Protein AF-A0A166RP66-F1 (afdb_monomer_lite)

Sequence (145 aa):
MTSKGEAYAQKRARLKKLAEQTLQALEDGSYTLPTSAVPRNLAVKIQLTEAGTRHYAPDDAALSAWSTSTSALSPPSTPDVVTELSFLEISTIDGVRLLASTLPPPPPPPPPSASSPNPAAEKIGVLNFASATKPGGGFGSQARK

Structure (mmCIF, N/CA/C/O backbone):
data_AF-A0A166RP66-F1
#
_entry.id   AF-A0A166RP66-F1
#
loop_
_atom_site.group_PDB
_atom_site.id
_atom_site.type_symbol
_atom_site.label_atom_id
_atom_site.label_alt_id
_atom_site.label_comp_id
_atom_site.label_asym_id
_atom_site.label_entity_id
_atom_site.label_seq_id
_atom_site.pdbx_PDB_ins_code
_atom_site.Cartn_x
_atom_site.Cartn_y
_atom_site.Cartn_z
_atom_site.occupancy
_atom_site.B_iso_or_equiv
_atom_site.auth_seq_id
_atom_site.auth_comp_id
_atom_site.auth_asym_id
_atom_site.auth_atom_id
_atom_site.pdbx_PDB_model_num
ATOM 1 N N . MET A 1 1 ? -19.753 14.967 27.771 1.00 53.91 1 MET A N 1
ATOM 2 C CA . MET A 1 1 ? -18.339 15.171 27.393 1.00 53.91 1 MET A CA 1
ATOM 3 C C . MET A 1 1 ? -17.641 13.821 27.477 1.00 53.91 1 MET A C 1
ATOM 5 O O . MET A 1 1 ? -17.359 13.382 28.580 1.00 53.91 1 MET A O 1
ATOM 9 N N . THR A 1 2 ? -17.448 13.113 26.362 1.00 59.00 2 THR A N 1
ATOM 10 C CA . THR A 1 2 ? -16.641 11.876 26.355 1.00 59.00 2 THR A CA 1
ATOM 11 C C . THR A 1 2 ? -15.192 12.220 26.660 1.00 59.00 2 THR A C 1
ATOM 13 O O . THR A 1 2 ? -14.648 13.166 26.079 1.00 59.00 2 THR A O 1
ATOM 16 N N . SER A 1 3 ? -14.562 11.480 27.568 1.00 79.81 3 SER A N 1
ATOM 17 C CA . SER A 1 3 ? -13.167 11.738 27.920 1.00 79.81 3 SER A CA 1
ATOM 18 C C . SER A 1 3 ? -12.249 11.448 26.723 1.00 79.81 3 SER A C 1
ATOM 20 O O . SER A 1 3 ? -12.541 10.604 25.869 1.00 79.81 3 SER A O 1
ATOM 22 N N . LYS A 1 4 ? -11.094 12.121 26.650 1.00 78.88 4 LYS A N 1
ATOM 23 C CA . LYS A 1 4 ? -10.084 11.887 25.598 1.00 78.88 4 LYS A CA 1
ATOM 24 C C . LYS A 1 4 ? -9.667 10.405 25.514 1.00 78.88 4 LYS A C 1
ATOM 26 O O . LYS A 1 4 ? -9.372 9.910 24.427 1.00 78.88 4 LYS A O 1
ATOM 31 N N . GLY A 1 5 ? -9.683 9.696 26.648 1.00 80.94 5 GLY A N 1
ATOM 32 C CA . GLY A 1 5 ? -9.393 8.262 26.732 1.00 80.94 5 GLY A CA 1
ATOM 33 C C . GLY A 1 5 ? -10.459 7.384 26.072 1.00 80.94 5 GLY A C 1
ATOM 34 O O . GLY A 1 5 ? -10.118 6.462 25.328 1.00 80.94 5 GLY A O 1
ATOM 35 N N . GLU A 1 6 ? -11.739 7.703 26.264 1.00 84.50 6 GLU A N 1
ATOM 36 C CA . GLU A 1 6 ? -12.859 6.980 25.644 1.00 84.50 6 GLU A CA 1
ATOM 37 C C . GLU A 1 6 ? -12.887 7.175 24.128 1.00 84.50 6 GLU A 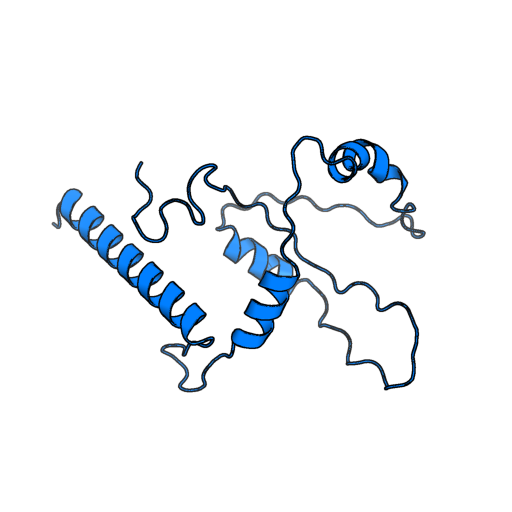C 1
ATOM 39 O O . GLU A 1 6 ? -12.991 6.200 23.384 1.00 84.50 6 GLU A O 1
ATOM 44 N N . ALA A 1 7 ? -12.704 8.412 23.655 1.00 84.31 7 ALA A N 1
ATOM 45 C CA . ALA A 1 7 ? -12.644 8.706 22.223 1.00 84.31 7 ALA A CA 1
ATOM 46 C C . ALA A 1 7 ? -11.497 7.941 21.534 1.00 84.31 7 ALA A C 1
ATOM 48 O O . ALA A 1 7 ? -11.655 7.398 20.436 1.00 84.31 7 ALA A O 1
ATOM 49 N N . TYR A 1 8 ? -10.344 7.834 22.202 1.00 85.31 8 TYR A N 1
ATOM 50 C CA . TYR A 1 8 ? -9.217 7.048 21.706 1.00 85.31 8 TYR A CA 1
ATOM 51 C C . TYR A 1 8 ? -9.514 5.541 21.699 1.00 85.31 8 TYR A C 1
ATOM 53 O O . TYR A 1 8 ? -9.190 4.850 20.731 1.00 85.31 8 TYR A O 1
ATOM 61 N N . ALA A 1 9 ? -10.158 5.012 22.742 1.00 86.06 9 ALA A N 1
ATOM 62 C CA . ALA A 1 9 ? -10.577 3.612 22.796 1.00 86.06 9 ALA A CA 1
ATOM 63 C C . ALA A 1 9 ? -11.584 3.263 21.686 1.00 86.06 9 ALA A C 1
ATOM 65 O O . ALA A 1 9 ? -11.399 2.262 20.992 1.00 86.06 9 ALA A O 1
ATOM 66 N N . GLN A 1 10 ? -12.577 4.119 21.447 1.00 87.94 10 GLN A N 1
ATOM 67 C CA . GLN A 1 10 ? -13.564 3.942 20.378 1.00 87.94 10 GLN A CA 1
ATOM 68 C C . GLN A 1 10 ? -12.918 3.985 18.990 1.00 87.94 10 GLN A C 1
ATOM 70 O O . GLN A 1 10 ? -13.169 3.108 18.160 1.00 87.94 10 GLN A O 1
ATOM 75 N N . LYS A 1 11 ? -12.026 4.956 18.742 1.00 88.94 11 LYS A N 1
ATOM 76 C CA . LYS A 1 11 ? -11.263 5.028 17.486 1.00 88.94 11 LYS A CA 1
ATOM 77 C C . LYS A 1 11 ? -10.453 3.750 17.260 1.00 88.94 11 LYS A C 1
ATOM 79 O O . LYS A 1 11 ? -10.480 3.195 16.164 1.00 88.94 11 LYS A O 1
ATOM 84 N N . ARG A 1 12 ? -9.770 3.259 18.295 1.00 86.00 12 ARG A N 1
ATOM 85 C CA . ARG A 1 12 ? -8.993 2.012 18.242 1.00 86.00 12 ARG A CA 1
ATOM 86 C C . ARG A 1 12 ? -9.857 0.790 17.939 1.00 86.00 12 ARG A C 1
ATOM 88 O O . ARG A 1 12 ? -9.481 -0.008 17.084 1.00 86.00 12 ARG A O 1
ATOM 95 N N . ALA A 1 13 ? -11.010 0.659 18.593 1.00 89.50 13 ALA A N 1
ATOM 96 C CA . ALA A 1 13 ? -11.947 -0.433 18.341 1.00 89.50 13 ALA A CA 1
ATOM 97 C C . ALA A 1 13 ? -12.471 -0.404 16.896 1.00 89.50 13 ALA A C 1
ATOM 99 O O . ALA A 1 13 ? -12.486 -1.432 16.221 1.00 89.50 13 ALA A O 1
ATOM 100 N N . ARG A 1 14 ? -12.811 0.787 16.385 1.00 91.75 14 ARG A N 1
ATOM 101 C CA . ARG A 1 14 ? -13.243 0.973 14.994 1.00 91.75 14 ARG A CA 1
ATOM 102 C C . ARG A 1 14 ? -12.161 0.566 13.991 1.00 91.75 14 ARG A C 1
ATOM 104 O O . ARG A 1 14 ? -12.473 -0.123 13.026 1.00 91.75 14 ARG A O 1
ATOM 111 N N . LEU A 1 15 ? -10.913 0.990 14.200 1.00 90.94 15 LEU A N 1
ATOM 112 C CA . LEU A 1 15 ? -9.805 0.652 13.297 1.00 90.94 15 LEU A CA 1
ATOM 113 C C . LEU A 1 15 ? -9.486 -0.845 13.316 1.00 90.94 15 LEU A C 1
ATOM 115 O O . LEU A 1 15 ? -9.250 -1.418 12.260 1.00 90.94 15 LEU A O 1
ATOM 119 N N . LYS A 1 16 ? -9.543 -1.481 14.492 1.00 90.56 16 LYS A N 1
ATOM 120 C CA . LYS A 1 16 ? -9.375 -2.933 14.619 1.00 90.56 16 LYS A CA 1
ATOM 121 C C . LYS A 1 16 ? -10.442 -3.686 13.820 1.00 90.56 16 LYS A C 1
ATOM 123 O O . LYS A 1 16 ? -10.097 -4.521 12.995 1.00 90.56 1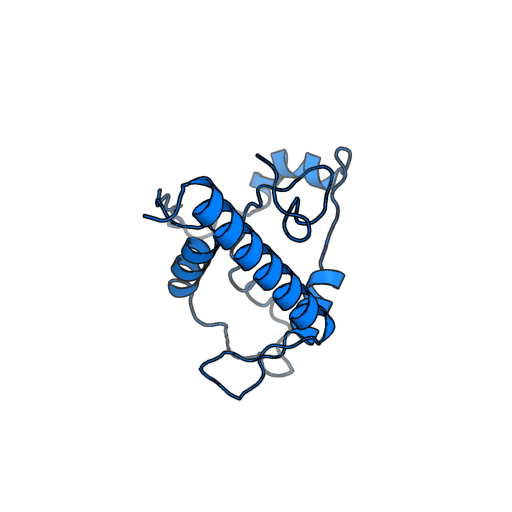6 LYS A O 1
ATOM 128 N N . LYS A 1 17 ? -11.715 -3.312 13.990 1.00 92.50 17 LYS A N 1
ATOM 129 C CA . LYS A 1 17 ? -12.823 -3.897 13.223 1.00 92.50 17 LYS A CA 1
ATOM 130 C C . LYS A 1 17 ? -12.627 -3.726 11.715 1.00 92.50 17 LYS A C 1
ATOM 132 O O . LYS A 1 17 ? -12.874 -4.654 10.957 1.00 92.50 17 LYS A O 1
ATOM 137 N N . LEU A 1 18 ? -12.172 -2.551 11.275 1.00 92.12 18 LEU A N 1
ATOM 138 C CA . LEU A 1 18 ? -11.904 -2.303 9.858 1.00 92.12 18 LEU A CA 1
ATOM 139 C C . LEU A 1 18 ? -10.782 -3.206 9.325 1.00 92.12 18 LEU A C 1
ATOM 141 O O . LEU A 1 18 ? -10.895 -3.722 8.215 1.00 92.12 18 LEU A O 1
ATOM 145 N N . ALA A 1 19 ? -9.719 -3.411 10.106 1.00 92.19 19 ALA A N 1
ATOM 146 C CA . ALA A 1 19 ? -8.629 -4.302 9.728 1.00 92.19 19 ALA A CA 1
ATOM 147 C C . ALA A 1 19 ? -9.092 -5.760 9.612 1.00 92.19 19 ALA A C 1
ATOM 149 O O . ALA A 1 19 ? -8.813 -6.400 8.603 1.00 92.19 19 ALA A O 1
ATOM 150 N N . GLU A 1 20 ? -9.868 -6.247 10.581 1.00 93.50 20 GLU A N 1
ATOM 151 C CA . GLU A 1 20 ? -10.465 -7.590 10.554 1.00 93.50 20 GLU A CA 1
ATOM 152 C C . GLU A 1 20 ? -11.358 -7.784 9.321 1.00 93.50 20 GLU A C 1
ATOM 154 O O . GLU A 1 20 ? -11.201 -8.754 8.587 1.00 93.50 20 GLU A O 1
ATOM 159 N N . GLN A 1 21 ? -12.233 -6.817 9.028 1.00 93.56 21 GLN A N 1
ATOM 160 C CA . GLN A 1 21 ? -13.089 -6.857 7.837 1.00 93.56 21 GLN A CA 1
ATOM 161 C C . GLN A 1 21 ? -12.289 -6.833 6.530 1.00 93.56 21 GLN A C 1
ATOM 163 O O . GLN A 1 21 ? -12.691 -7.455 5.551 1.00 93.56 21 GLN A O 1
ATOM 168 N N . THR A 1 22 ? -11.167 -6.111 6.504 1.00 93.69 22 THR A N 1
ATOM 169 C CA . THR A 1 22 ? -10.293 -6.057 5.326 1.00 93.69 22 THR A CA 1
ATOM 170 C C . THR A 1 22 ? -9.613 -7.402 5.092 1.00 93.69 22 THR A C 1
ATOM 172 O O . THR A 1 22 ? -9.552 -7.848 3.953 1.00 93.69 22 THR A O 1
ATOM 175 N N . LEU A 1 23 ? -9.132 -8.057 6.152 1.00 94.19 23 LEU A N 1
ATOM 176 C CA . LEU A 1 23 ? -8.527 -9.385 6.050 1.00 94.19 23 LEU A CA 1
ATOM 177 C C . LEU A 1 23 ? -9.548 -10.420 5.572 1.00 94.19 23 LEU A C 1
ATOM 179 O O . LEU A 1 23 ? -9.270 -11.125 4.609 1.00 94.19 23 LEU A O 1
ATOM 183 N N . GLN A 1 24 ? -10.756 -10.415 6.143 1.00 94.44 24 GLN A N 1
ATOM 184 C CA . GLN A 1 24 ? -11.828 -11.309 5.700 1.00 94.44 24 GLN A CA 1
ATOM 185 C C . GLN A 1 24 ? -12.158 -11.117 4.213 1.00 94.44 24 GLN A C 1
ATOM 187 O O . GLN A 1 24 ? -12.263 -12.082 3.472 1.00 94.44 24 GLN A O 1
ATOM 192 N N . ALA A 1 25 ? -12.257 -9.871 3.740 1.00 95.25 25 ALA A N 1
ATOM 193 C CA . ALA A 1 25 ? -12.519 -9.585 2.328 1.00 95.25 25 ALA A CA 1
ATOM 194 C C . ALA A 1 25 ? -11.412 -10.086 1.379 1.00 95.25 25 ALA A C 1
ATOM 196 O O . ALA A 1 25 ? -11.685 -10.414 0.221 1.00 95.25 25 ALA A O 1
ATOM 197 N N . LEU A 1 26 ? -10.158 -10.105 1.842 1.00 94.50 26 LEU A N 1
ATOM 198 C CA . LEU A 1 26 ? -9.041 -10.659 1.078 1.00 94.50 26 LEU A CA 1
ATOM 199 C C . LEU A 1 26 ? -9.108 -12.189 1.040 1.00 94.50 26 LEU A C 1
ATOM 201 O O . LEU A 1 26 ? -8.930 -12.759 -0.033 1.00 94.50 26 LEU A O 1
ATOM 205 N N . GLU A 1 27 ? -9.423 -12.830 2.169 1.00 95.06 27 GLU A N 1
ATOM 206 C CA . GLU A 1 27 ? -9.620 -14.284 2.271 1.00 95.06 27 GLU A CA 1
ATOM 207 C C . GLU A 1 27 ? -10.797 -14.765 1.411 1.00 95.06 27 GLU A C 1
ATOM 209 O O . GLU A 1 27 ? -10.663 -15.719 0.647 1.00 95.06 27 GLU A O 1
ATOM 214 N N . ASP A 1 28 ? -11.921 -14.048 1.456 1.00 95.81 28 ASP A N 1
ATOM 215 C CA . ASP A 1 28 ? -13.110 -14.324 0.642 1.00 95.81 28 ASP A CA 1
ATOM 216 C C . ASP A 1 28 ? -12.877 -14.012 -0.850 1.00 95.81 28 ASP A C 1
ATOM 218 O O . ASP A 1 28 ? -13.690 -14.358 -1.713 1.00 95.81 28 ASP A O 1
ATOM 222 N N . GLY A 1 29 ? -11.801 -13.286 -1.176 1.00 96.12 29 GLY A N 1
ATOM 223 C CA . GLY A 1 29 ? -11.492 -12.832 -2.528 1.00 96.12 29 GLY A CA 1
ATOM 224 C C . GLY A 1 29 ? -12.520 -11.852 -3.100 1.00 96.12 29 GLY A C 1
ATOM 225 O O . GLY A 1 29 ? -12.550 -11.634 -4.317 1.00 96.12 29 GLY A O 1
ATOM 226 N N . SER A 1 30 ? -13.380 -11.261 -2.267 1.00 95.94 30 SER A N 1
ATOM 227 C CA . SER A 1 30 ? -14.389 -10.285 -2.677 1.00 95.94 30 SER A CA 1
ATOM 228 C C . SER A 1 30 ? -14.918 -9.462 -1.500 1.00 95.94 30 SER A C 1
ATOM 230 O O . SER A 1 30 ? -14.752 -9.822 -0.341 1.00 95.94 30 SER A O 1
ATOM 232 N N . TYR A 1 31 ? -15.575 -8.339 -1.792 1.00 95.25 31 TYR A N 1
ATOM 233 C CA . TYR A 1 31 ? -16.283 -7.549 -0.780 1.00 95.25 31 TYR A CA 1
ATOM 234 C C . TYR A 1 31 ? -17.528 -6.873 -1.355 1.00 95.25 31 TYR A C 1
ATOM 236 O O . TYR A 1 31 ? -17.597 -6.568 -2.547 1.00 95.25 31 TYR A O 1
ATOM 244 N N . THR A 1 32 ? -18.508 -6.581 -0.503 1.00 93.88 32 THR A N 1
ATOM 245 C CA . THR A 1 32 ? -19.709 -5.810 -0.857 1.00 93.88 32 THR A CA 1
ATOM 246 C C . THR A 1 32 ? -19.648 -4.417 -0.249 1.00 93.88 32 THR A C 1
ATOM 248 O O . THR A 1 32 ? -19.250 -4.242 0.905 1.00 93.88 32 THR A O 1
ATOM 251 N N . LEU A 1 33 ? -20.070 -3.409 -1.009 1.00 89.81 33 LEU A N 1
ATOM 252 C CA . LEU A 1 33 ? -20.211 -2.059 -0.471 1.00 89.81 33 LEU A CA 1
ATOM 253 C C . LEU A 1 33 ? -21.522 -1.957 0.318 1.00 89.81 33 LEU A C 1
ATOM 255 O O . LEU A 1 33 ? -22.522 -2.523 -0.112 1.00 89.81 33 LEU A O 1
ATOM 259 N N . PRO A 1 34 ? -21.590 -1.160 1.396 1.00 87.56 34 PRO A N 1
ATOM 260 C CA . PRO A 1 34 ? -22.858 -0.913 2.090 1.00 87.56 34 PRO A CA 1
ATOM 261 C C . PRO A 1 34 ? -23.953 -0.346 1.171 1.00 87.56 34 PRO A C 1
ATOM 263 O O . PRO A 1 34 ? -25.137 -0.504 1.436 1.00 87.56 34 PRO A O 1
ATOM 266 N N . THR A 1 35 ? -23.548 0.320 0.087 1.00 90.62 35 THR A N 1
ATOM 267 C CA . THR A 1 35 ? -24.421 0.959 -0.901 1.00 90.62 35 THR A CA 1
ATOM 268 C C . THR A 1 35 ? -24.729 0.083 -2.118 1.00 90.62 35 THR A C 1
ATOM 270 O O . THR A 1 35 ? -25.439 0.532 -3.014 1.00 90.62 35 THR A O 1
ATOM 273 N N . SER A 1 36 ? -24.186 -1.137 -2.206 1.00 89.94 36 SER A N 1
ATOM 274 C CA . SER A 1 36 ? -24.399 -2.021 -3.356 1.00 89.94 36 SER A CA 1
ATOM 275 C C . SER A 1 36 ? -24.364 -3.493 -2.960 1.00 89.94 36 SER A C 1
ATOM 277 O O . SER A 1 36 ? -23.381 -3.975 -2.403 1.00 89.94 36 SER A O 1
ATOM 279 N N . ALA A 1 37 ? -25.413 -4.224 -3.340 1.00 87.81 37 ALA A N 1
ATOM 280 C CA . ALA A 1 37 ? -25.500 -5.672 -3.162 1.00 87.81 37 ALA A CA 1
ATOM 281 C C . ALA A 1 37 ? -24.603 -6.462 -4.137 1.00 87.81 37 ALA A C 1
ATOM 283 O O . ALA A 1 37 ? -24.490 -7.678 -4.015 1.00 87.81 37 ALA A O 1
ATOM 284 N N . VAL A 1 38 ? -23.972 -5.796 -5.112 1.00 93.31 38 VAL A N 1
ATOM 285 C CA . VAL A 1 38 ? -23.111 -6.460 -6.097 1.00 93.31 38 VAL A CA 1
ATOM 286 C C . VAL A 1 38 ? -21.710 -6.664 -5.504 1.00 93.31 38 VAL A C 1
ATOM 288 O O . VAL A 1 38 ? -21.036 -5.670 -5.201 1.00 93.31 38 VAL A O 1
ATOM 291 N N . PRO A 1 39 ? -21.232 -7.916 -5.364 1.00 91.50 39 PRO A N 1
ATOM 292 C CA . PRO A 1 39 ? -19.899 -8.188 -4.847 1.00 91.50 39 PRO A CA 1
ATOM 293 C C . PRO A 1 39 ? -18.821 -7.709 -5.825 1.00 91.50 39 PRO A C 1
ATOM 295 O O . PRO A 1 39 ? -18.913 -7.879 -7.043 1.00 91.50 39 PRO A O 1
ATOM 298 N N . ARG A 1 40 ? -17.767 -7.104 -5.281 1.00 93.31 40 ARG A N 1
ATOM 299 C CA . ARG A 1 40 ? -16.567 -6.698 -6.013 1.00 93.31 40 ARG A CA 1
ATOM 300 C C . ARG A 1 40 ? -15.524 -7.797 -5.874 1.00 93.31 40 ARG A C 1
ATOM 302 O O . ARG A 1 40 ? -15.001 -8.010 -4.786 1.00 93.31 40 ARG A O 1
ATOM 309 N N . ASN A 1 41 ? -15.237 -8.491 -6.973 1.00 94.44 41 ASN A N 1
ATOM 310 C CA . ASN A 1 41 ? -14.241 -9.560 -7.008 1.00 94.44 41 ASN A CA 1
ATOM 311 C C . ASN A 1 41 ? -12.815 -8.983 -6.935 1.00 94.44 41 ASN A C 1
ATOM 313 O O . ASN A 1 41 ? -12.453 -8.087 -7.704 1.00 94.44 41 ASN A O 1
ATOM 317 N N . LEU A 1 42 ? -12.026 -9.508 -6.001 1.00 95.56 42 LEU A N 1
ATOM 318 C CA . LEU A 1 42 ? -10.617 -9.193 -5.778 1.00 95.56 42 LEU A CA 1
ATOM 319 C C . LEU A 1 42 ? -9.685 -10.350 -6.160 1.00 95.56 42 LEU A C 1
ATOM 321 O O . LEU A 1 42 ? -8.525 -10.088 -6.465 1.00 95.56 42 LEU A O 1
ATOM 325 N N . ALA A 1 43 ? -10.173 -11.595 -6.171 1.00 93.81 43 ALA A N 1
ATOM 326 C CA . ALA A 1 43 ? -9.373 -12.817 -6.279 1.00 93.81 43 ALA A CA 1
ATOM 327 C C . ALA A 1 43 ? -8.336 -12.781 -7.412 1.00 93.81 43 ALA A C 1
ATOM 329 O O . ALA A 1 43 ? -7.151 -13.006 -7.174 1.00 93.81 43 ALA A O 1
ATOM 330 N N . VAL A 1 44 ? -8.751 -12.410 -8.628 1.00 93.50 44 VAL A N 1
ATOM 331 C CA . VAL A 1 44 ? -7.835 -12.340 -9.783 1.00 93.50 44 VAL A CA 1
ATOM 332 C C . VAL A 1 44 ? -6.734 -11.300 -9.557 1.00 93.50 44 VAL A C 1
ATOM 334 O O . VAL A 1 44 ? -5.567 -11.542 -9.855 1.00 93.50 44 VAL A O 1
ATOM 337 N N . LYS A 1 45 ? -7.081 -10.134 -8.998 1.00 92.38 45 LYS A N 1
ATOM 338 C CA . LYS A 1 45 ? -6.107 -9.068 -8.726 1.00 92.38 45 LYS A CA 1
ATOM 339 C C . LYS A 1 45 ? -5.152 -9.446 -7.598 1.00 92.38 45 LYS A C 1
ATOM 341 O O . LYS A 1 45 ? -3.976 -9.109 -7.695 1.00 92.38 45 LYS A O 1
ATOM 346 N N . ILE A 1 46 ? -5.641 -10.134 -6.566 1.00 94.00 46 ILE A N 1
ATOM 347 C CA . ILE A 1 46 ? -4.820 -10.640 -5.459 1.00 94.00 46 ILE A CA 1
ATOM 348 C C . ILE A 1 46 ? -3.779 -11.616 -6.008 1.00 94.00 46 ILE A C 1
ATOM 350 O O . ILE A 1 46 ? -2.590 -11.352 -5.864 1.00 94.00 46 ILE A O 1
ATOM 354 N N . GLN A 1 47 ? -4.206 -12.643 -6.750 1.00 94.25 47 GLN A N 1
ATOM 355 C CA . GLN A 1 47 ? -3.303 -13.644 -7.331 1.00 94.25 47 GLN A CA 1
ATOM 356 C C . GLN A 1 47 ? -2.223 -13.016 -8.219 1.00 94.25 47 GLN A C 1
ATOM 358 O O . GLN A 1 47 ? -1.043 -13.339 -8.097 1.00 94.25 47 GLN A O 1
ATOM 363 N N . 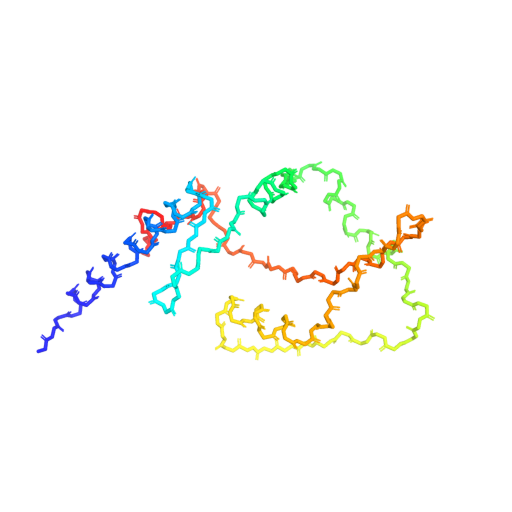LEU A 1 48 ? -2.608 -12.079 -9.094 1.00 93.25 48 LEU A N 1
ATOM 364 C CA . LEU A 1 48 ? -1.650 -11.371 -9.948 1.00 93.25 48 LEU A CA 1
ATOM 365 C C . LEU A 1 48 ? -0.673 -10.505 -9.140 1.00 93.25 48 LEU A C 1
ATOM 367 O O . LEU A 1 48 ? 0.497 -10.398 -9.505 1.00 93.25 48 LEU A O 1
ATOM 371 N N . THR A 1 49 ? -1.139 -9.885 -8.055 1.00 92.56 49 THR A N 1
ATOM 372 C CA . THR A 1 49 ? -0.299 -9.043 -7.191 1.00 92.56 49 THR A CA 1
ATOM 373 C C . THR A 1 49 ? 0.693 -9.889 -6.396 1.00 92.56 49 THR A C 1
ATOM 375 O O . THR A 1 49 ? 1.870 -9.541 -6.322 1.00 92.56 49 THR A O 1
ATOM 378 N N . GLU A 1 50 ? 0.253 -11.021 -5.850 1.00 93.38 50 GLU A N 1
ATOM 379 C CA . GLU A 1 50 ? 1.109 -11.971 -5.136 1.00 93.38 50 GLU A CA 1
ATOM 380 C C . GLU A 1 50 ? 2.174 -12.559 -6.062 1.00 93.38 50 GLU A C 1
ATOM 382 O O . GLU A 1 50 ? 3.364 -12.456 -5.766 1.00 93.38 50 GLU A O 1
ATOM 387 N N . ALA A 1 51 ? 1.774 -13.071 -7.231 1.00 94.94 51 ALA A N 1
ATOM 388 C CA . ALA A 1 51 ? 2.705 -13.609 -8.224 1.00 94.94 51 ALA A CA 1
ATOM 389 C C . ALA A 1 51 ? 3.688 -12.547 -8.757 1.00 94.94 51 ALA A C 1
ATOM 391 O O . ALA A 1 51 ? 4.809 -12.867 -9.150 1.00 94.94 51 ALA A O 1
ATOM 392 N N . GLY A 1 52 ? 3.270 -11.279 -8.780 1.00 92.81 52 GLY A N 1
ATOM 393 C CA . GLY A 1 52 ? 4.090 -10.147 -9.204 1.00 92.81 52 GLY A CA 1
ATOM 394 C C . GLY A 1 52 ? 4.969 -9.535 -8.108 1.00 92.81 52 GLY A C 1
ATOM 395 O O . GLY A 1 52 ? 5.777 -8.656 -8.421 1.00 92.81 52 GLY A O 1
ATOM 396 N N . THR A 1 53 ? 4.827 -9.952 -6.846 1.00 94.75 53 THR A N 1
ATOM 397 C CA . THR A 1 53 ? 5.579 -9.380 -5.720 1.00 94.75 53 THR A CA 1
ATOM 398 C C . THR A 1 53 ? 7.042 -9.811 -5.785 1.00 94.75 53 THR A C 1
ATOM 400 O O . THR A 1 53 ? 7.357 -10.986 -5.955 1.00 94.75 53 THR A O 1
ATOM 403 N N . ARG A 1 54 ? 7.958 -8.846 -5.647 1.00 92.75 54 ARG A N 1
ATOM 404 C CA . ARG A 1 54 ? 9.408 -9.079 -5.701 1.00 92.75 54 ARG A CA 1
ATOM 405 C C . ARG A 1 54 ? 10.081 -8.545 -4.446 1.00 92.75 54 ARG A C 1
ATOM 407 O O . ARG A 1 54 ? 9.766 -7.446 -3.995 1.00 92.75 54 ARG A O 1
ATOM 414 N N . HIS A 1 55 ? 11.019 -9.320 -3.914 1.00 92.12 55 HIS A N 1
ATOM 415 C CA . HIS A 1 55 ? 11.929 -8.897 -2.857 1.00 92.12 55 HIS A CA 1
ATOM 416 C C . HIS A 1 55 ? 13.270 -8.526 -3.487 1.00 92.12 55 HIS A C 1
ATOM 418 O O . HIS A 1 55 ? 13.840 -9.334 -4.216 1.00 92.12 55 HIS A O 1
ATOM 424 N N . TYR A 1 56 ? 13.757 -7.325 -3.191 1.00 90.75 56 TYR A N 1
ATOM 425 C CA . TYR A 1 56 ? 15.073 -6.862 -3.611 1.00 90.75 56 TYR A CA 1
ATOM 426 C C . TYR A 1 56 ? 15.975 -6.798 -2.379 1.00 90.75 56 TYR A C 1
ATOM 428 O O . TYR A 1 56 ? 15.721 -6.006 -1.468 1.00 90.75 56 TYR A O 1
ATOM 436 N N . ALA A 1 57 ? 16.986 -7.663 -2.328 1.00 91.19 57 ALA A N 1
ATOM 437 C CA . ALA A 1 57 ? 17.949 -7.685 -1.232 1.00 91.19 57 ALA A CA 1
ATOM 438 C C . ALA A 1 57 ? 18.932 -6.500 -1.343 1.00 91.19 57 ALA A C 1
ATOM 440 O O . ALA A 1 57 ? 19.127 -5.977 -2.440 1.00 91.19 57 ALA A O 1
ATOM 441 N N . PRO A 1 58 ? 19.573 -6.057 -0.245 1.00 88.12 58 PRO A N 1
ATOM 442 C CA . PRO A 1 58 ? 20.504 -4.923 -0.286 1.00 88.12 58 PRO A CA 1
ATOM 443 C C . PRO A 1 58 ? 21.689 -5.104 -1.248 1.00 88.12 58 PRO A C 1
ATOM 445 O O . PRO A 1 58 ? 22.214 -4.123 -1.764 1.00 88.12 58 PRO A O 1
ATOM 448 N N . ASP A 1 59 ? 22.107 -6.347 -1.475 1.00 88.19 59 ASP A N 1
ATOM 449 C CA . ASP A 1 59 ? 23.198 -6.761 -2.360 1.00 88.19 59 ASP A CA 1
ATOM 450 C C . ASP A 1 59 ? 22.728 -7.132 -3.776 1.00 88.19 59 ASP A C 1
ATOM 452 O O . ASP A 1 59 ? 23.532 -7.552 -4.610 1.00 88.19 59 ASP A O 1
ATOM 456 N N . ASP A 1 60 ? 21.440 -6.952 -4.079 1.00 86.81 60 ASP A N 1
ATOM 457 C CA . ASP A 1 60 ? 20.900 -7.218 -5.404 1.00 86.81 60 ASP A CA 1
ATOM 458 C C . ASP A 1 60 ? 21.530 -6.264 -6.433 1.00 86.81 60 ASP A C 1
ATOM 460 O O . ASP A 1 60 ? 21.391 -5.033 -6.375 1.00 86.81 60 ASP A O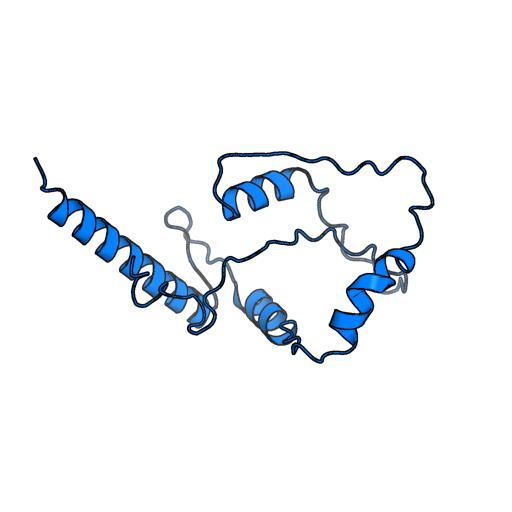 1
ATOM 464 N N . ALA A 1 61 ? 22.219 -6.849 -7.413 1.00 82.19 61 ALA A N 1
ATOM 465 C CA . ALA A 1 61 ? 22.825 -6.123 -8.520 1.00 82.19 61 ALA A CA 1
ATOM 466 C C . ALA A 1 61 ? 21.795 -5.265 -9.276 1.00 82.19 61 ALA A C 1
ATOM 468 O O . ALA A 1 61 ? 22.154 -4.206 -9.797 1.00 82.19 61 ALA A O 1
ATOM 469 N N . ALA A 1 62 ? 20.517 -5.667 -9.286 1.00 82.38 62 ALA A N 1
ATOM 470 C CA . ALA A 1 62 ? 19.438 -4.892 -9.884 1.00 82.38 62 ALA A CA 1
ATOM 471 C C . ALA A 1 62 ? 19.250 -3.529 -9.200 1.00 82.38 62 ALA A C 1
ATOM 473 O O . ALA A 1 62 ? 19.131 -2.525 -9.899 1.00 82.38 62 ALA A O 1
ATOM 474 N N . LEU A 1 63 ? 19.277 -3.464 -7.861 1.00 81.94 63 LEU A N 1
ATOM 475 C CA . LEU A 1 63 ? 19.163 -2.194 -7.131 1.00 81.94 63 LEU A CA 1
ATOM 476 C C . LEU A 1 63 ? 20.399 -1.321 -7.326 1.00 81.94 63 LEU A C 1
ATOM 478 O O . LEU A 1 63 ? 20.282 -0.112 -7.522 1.00 81.94 63 LEU A O 1
ATOM 482 N N . SER A 1 64 ? 21.585 -1.931 -7.319 1.00 80.75 64 SER A N 1
ATOM 483 C CA . SER A 1 64 ? 22.840 -1.206 -7.543 1.00 80.75 64 SER A CA 1
ATOM 484 C C . SER A 1 64 ? 22.866 -0.560 -8.934 1.00 80.75 64 SER A C 1
ATOM 486 O O . SER A 1 64 ? 23.271 0.597 -9.085 1.00 80.75 64 SER A O 1
ATOM 488 N N . ALA A 1 65 ? 22.331 -1.261 -9.937 1.00 80.00 65 ALA A N 1
ATOM 489 C CA . ALA A 1 65 ? 22.182 -0.754 -11.293 1.00 80.00 65 ALA A CA 1
ATOM 490 C C . ALA A 1 65 ? 21.128 0.360 -11.426 1.00 80.00 65 ALA A C 1
ATOM 492 O O . ALA A 1 65 ? 21.169 1.084 -12.415 1.00 80.00 65 ALA A O 1
ATOM 493 N N . TRP A 1 66 ? 20.206 0.572 -10.476 1.00 80.75 66 TRP A N 1
ATOM 494 C CA . TRP A 1 66 ? 19.223 1.669 -10.582 1.00 80.75 66 TRP A CA 1
ATOM 495 C C . TRP A 1 66 ? 19.880 3.048 -10.586 1.00 80.75 66 TRP A C 1
ATOM 497 O O . TRP A 1 66 ? 19.417 3.941 -11.293 1.00 80.75 66 TRP A O 1
ATOM 507 N N . SER A 1 67 ? 20.984 3.204 -9.851 1.00 72.56 67 SER A N 1
ATOM 508 C CA . SER A 1 67 ? 21.753 4.453 -9.813 1.00 72.56 67 SER A CA 1
ATOM 509 C C . SER A 1 67 ? 22.335 4.845 -11.179 1.00 72.56 67 SER A C 1
ATOM 511 O O . SER A 1 67 ? 22.490 6.029 -11.465 1.00 72.56 67 SER A O 1
ATOM 513 N N . THR A 1 68 ? 22.612 3.858 -12.038 1.00 69.62 68 THR A N 1
ATOM 514 C CA . THR A 1 68 ? 23.207 4.031 -13.372 1.00 69.62 68 THR A CA 1
ATOM 515 C C . THR A 1 68 ? 22.207 3.826 -14.517 1.00 69.62 68 THR A C 1
ATOM 517 O O . THR A 1 68 ? 22.456 4.264 -15.641 1.00 69.62 68 THR A O 1
ATOM 520 N N . SER A 1 69 ? 21.051 3.211 -14.244 1.00 57.28 69 SER A N 1
ATOM 521 C CA . SER A 1 69 ? 19.997 2.901 -15.227 1.00 57.28 69 SER A CA 1
ATOM 522 C C . SER A 1 69 ? 19.115 4.094 -15.600 1.00 57.28 69 SER A C 1
ATOM 524 O O . SER A 1 69 ? 18.289 3.973 -16.503 1.00 57.28 69 SER A O 1
ATOM 526 N N . THR A 1 70 ? 19.296 5.263 -14.982 1.00 53.47 70 THR A N 1
ATOM 527 C CA . THR A 1 70 ? 18.656 6.513 -15.434 1.00 53.47 70 THR A CA 1
ATOM 528 C C . THR A 1 70 ? 19.018 6.871 -16.880 1.00 53.47 70 THR A C 1
ATOM 530 O O . THR A 1 70 ? 18.237 7.544 -17.541 1.00 53.47 70 THR A O 1
ATOM 533 N N . SER A 1 71 ? 20.132 6.346 -17.405 1.00 46.75 71 SER A N 1
ATOM 534 C CA . SER A 1 71 ? 20.533 6.478 -18.815 1.00 46.75 71 SER A CA 1
ATOM 535 C C . SER A 1 71 ? 19.898 5.447 -19.765 1.00 46.75 71 SER A C 1
ATOM 537 O O . SER A 1 71 ? 20.030 5.585 -20.978 1.00 46.75 71 SER A O 1
ATOM 539 N N . ALA A 1 72 ? 19.246 4.395 -19.249 1.00 47.53 72 ALA A N 1
ATOM 540 C CA . ALA A 1 72 ? 18.653 3.321 -20.061 1.00 47.53 72 ALA A CA 1
ATOM 541 C C . ALA A 1 72 ? 17.193 3.593 -20.462 1.00 47.53 72 ALA A C 1
ATOM 543 O O . ALA A 1 72 ? 16.677 2.965 -21.387 1.00 47.53 72 ALA A O 1
ATOM 544 N N . LEU A 1 73 ? 16.532 4.550 -19.805 1.00 54.84 73 LEU A N 1
ATOM 545 C CA . LEU A 1 73 ? 15.345 5.181 -20.365 1.00 54.84 73 LEU A CA 1
ATOM 546 C C . LEU A 1 73 ? 15.857 6.111 -21.460 1.00 54.84 73 LEU A C 1
ATOM 548 O O . LEU A 1 73 ? 16.395 7.175 -21.158 1.00 54.84 73 LEU A O 1
ATOM 552 N N . SER A 1 74 ? 15.771 5.681 -22.723 1.00 50.97 74 SER A N 1
ATOM 553 C CA . SER A 1 74 ? 16.050 6.574 -23.847 1.00 50.97 74 SER A CA 1
ATOM 554 C C . SER A 1 74 ? 15.331 7.898 -23.580 1.00 50.97 74 SER A C 1
ATOM 556 O O . SER A 1 74 ? 14.149 7.850 -23.219 1.00 50.97 74 SER A O 1
ATOM 558 N N . PRO A 1 75 ? 16.014 9.056 -23.690 1.00 54.25 75 PRO A N 1
ATOM 559 C CA . PRO A 1 75 ? 15.339 10.333 -23.531 1.00 54.25 75 PRO A CA 1
ATOM 560 C C . PRO A 1 75 ? 14.096 10.302 -24.421 1.00 54.25 75 PRO A C 1
ATOM 562 O O . PRO A 1 75 ? 14.186 9.775 -25.541 1.00 54.25 75 PRO A O 1
ATOM 565 N N . PRO A 1 76 ? 12.933 10.761 -23.921 1.00 55.28 76 PRO A N 1
ATOM 566 C CA . PRO A 1 76 ? 11.721 10.747 -24.717 1.00 55.28 76 PRO A CA 1
ATOM 567 C C . PRO A 1 76 ? 12.061 11.364 -26.070 1.00 55.28 76 PRO A C 1
ATOM 569 O O . PRO A 1 76 ? 12.658 12.436 -26.144 1.00 55.28 76 PRO A O 1
ATOM 572 N N . SER A 1 77 ? 11.731 10.661 -27.154 1.00 54.66 77 SER A N 1
ATOM 573 C CA . SER A 1 77 ? 12.013 11.116 -28.524 1.00 54.66 77 SER A CA 1
ATOM 574 C C . SER A 1 77 ? 11.305 12.441 -28.853 1.00 54.66 77 SER A C 1
ATOM 576 O O . SER A 1 77 ? 11.503 13.010 -29.921 1.00 54.66 77 SER A O 1
ATOM 578 N N . THR A 1 78 ? 10.479 12.923 -27.921 1.00 54.75 78 THR A N 1
ATOM 579 C CA . THR A 1 78 ? 9.790 14.202 -27.905 1.00 54.75 78 THR A CA 1
ATOM 580 C C . THR A 1 78 ? 10.360 15.102 -26.795 1.00 54.75 78 THR A C 1
ATOM 582 O O . THR A 1 78 ? 10.330 14.706 -25.628 1.00 54.75 78 THR A O 1
ATOM 585 N N . PRO A 1 79 ? 10.812 16.324 -27.115 1.00 55.31 79 PRO A N 1
ATOM 586 C CA . PRO A 1 79 ? 11.492 17.236 -26.187 1.00 55.31 79 PRO A CA 1
ATOM 587 C C . PRO A 1 79 ? 10.624 17.838 -25.058 1.00 55.31 79 PRO A C 1
ATOM 589 O O . PRO A 1 79 ? 11.132 18.652 -24.297 1.00 55.31 79 PRO A O 1
ATOM 592 N N . ASP A 1 80 ? 9.353 17.442 -24.916 1.00 60.31 80 ASP A N 1
ATOM 593 C CA . ASP A 1 80 ? 8.340 18.184 -24.139 1.00 60.31 80 ASP A CA 1
ATOM 594 C C . ASP A 1 80 ? 7.798 17.477 -22.882 1.00 60.31 80 ASP A C 1
ATOM 596 O O . ASP A 1 80 ? 6.837 17.943 -22.270 1.00 60.31 80 ASP A O 1
ATOM 600 N N . VAL A 1 81 ? 8.382 16.354 -22.448 1.00 69.31 81 VAL A N 1
ATOM 601 C CA . VAL A 1 81 ? 7.913 15.691 -21.215 1.00 69.31 81 VAL A CA 1
ATOM 602 C C . VAL A 1 81 ? 8.511 16.390 -19.992 1.00 69.31 81 VAL A C 1
ATOM 604 O O . VAL A 1 81 ? 9.609 16.064 -19.542 1.00 69.31 81 VAL A O 1
ATOM 607 N N . VAL A 1 82 ? 7.783 17.373 -19.462 1.00 81.00 82 VAL A N 1
ATOM 608 C CA . VAL A 1 82 ? 8.122 18.082 -18.221 1.00 81.00 82 VAL A CA 1
ATOM 609 C C . VAL A 1 82 ? 7.519 17.345 -17.026 1.00 81.00 82 VAL A C 1
ATOM 611 O O . VAL A 1 82 ? 6.319 17.086 -16.986 1.00 81.00 82 VAL A O 1
ATOM 614 N N . THR A 1 83 ? 8.342 17.030 -16.025 1.00 84.44 83 THR A N 1
ATOM 615 C CA . THR A 1 83 ? 7.858 16.477 -14.753 1.00 84.44 83 THR A CA 1
ATOM 616 C C . THR A 1 83 ? 7.143 17.559 -13.947 1.00 84.44 83 THR A C 1
ATOM 618 O O . THR A 1 83 ? 7.768 18.528 -13.516 1.00 84.44 83 THR A O 1
ATOM 621 N N . GLU A 1 84 ? 5.850 17.372 -13.691 1.00 89.56 84 GLU A N 1
ATOM 622 C CA . GLU A 1 84 ? 5.079 18.223 -12.784 1.00 89.56 84 GLU A CA 1
ATOM 623 C C . GLU A 1 84 ? 5.241 17.755 -11.328 1.00 89.56 84 GLU A C 1
ATOM 625 O O . GLU A 1 84 ? 5.168 16.562 -11.026 1.00 89.56 84 GLU A O 1
ATOM 630 N N . LEU A 1 85 ? 5.468 18.699 -10.411 1.00 93.06 85 LEU A N 1
ATOM 631 C CA . LEU A 1 85 ? 5.629 18.437 -8.981 1.00 93.06 85 LEU A CA 1
ATOM 632 C C . LEU A 1 85 ? 4.567 19.201 -8.189 1.00 93.06 85 LEU A C 1
ATOM 634 O O . LEU A 1 85 ? 4.480 20.424 -8.277 1.00 93.06 85 LEU A O 1
ATOM 638 N N . SER A 1 86 ? 3.804 18.486 -7.363 1.00 94.06 86 SER A N 1
ATOM 639 C CA . SER A 1 86 ? 2.747 19.059 -6.524 1.00 94.06 86 SER A CA 1
ATOM 640 C C . SER A 1 86 ? 2.867 18.598 -5.071 1.00 94.06 86 SER A C 1
ATOM 642 O O . SER A 1 86 ? 3.114 17.418 -4.816 1.00 94.06 86 SER A O 1
ATOM 644 N N . PHE A 1 87 ? 2.611 19.501 -4.123 1.00 95.81 87 PHE A N 1
ATOM 645 C CA . PHE A 1 87 ? 2.562 19.206 -2.689 1.00 95.81 87 PHE A CA 1
ATOM 646 C C . PHE A 1 87 ? 1.129 19.371 -2.188 1.00 95.81 87 PHE A C 1
ATOM 648 O O . PHE A 1 87 ? 0.581 20.469 -2.231 1.00 95.81 87 PHE A O 1
ATOM 655 N N . LEU A 1 88 ? 0.521 18.279 -1.727 1.00 95.88 88 LEU A N 1
ATOM 656 C CA . LEU A 1 88 ? -0.883 18.240 -1.322 1.00 95.88 88 LEU A CA 1
ATOM 657 C C . LEU A 1 88 ? -1.007 17.661 0.090 1.00 95.88 88 LEU A C 1
ATOM 659 O O . LEU A 1 88 ? -0.428 16.618 0.392 1.00 95.88 88 LEU A O 1
ATOM 663 N N . GLU A 1 89 ? -1.801 18.304 0.945 1.00 97.56 89 GLU A N 1
ATOM 664 C CA . GLU A 1 89 ? -2.102 17.818 2.297 1.00 97.56 89 GLU A CA 1
ATOM 665 C C . GLU A 1 89 ? -3.282 16.826 2.271 1.00 97.56 89 GLU A C 1
ATOM 667 O O . GLU A 1 89 ? -4.370 17.087 2.782 1.00 97.56 89 GLU A O 1
ATOM 672 N N . ILE A 1 90 ? -3.079 15.680 1.616 1.00 96.81 90 ILE A N 1
ATOM 673 C CA . ILE A 1 90 ? -4.086 14.617 1.455 1.00 96.81 90 ILE A CA 1
ATOM 674 C C . ILE A 1 90 ? -3.515 13.248 1.832 1.00 96.81 90 ILE A C 1
ATOM 676 O O . ILE A 1 90 ? -2.301 13.055 1.906 1.00 96.81 90 ILE A O 1
ATOM 680 N N . SER A 1 91 ? -4.391 12.268 2.079 1.00 97.06 91 SER A N 1
ATOM 681 C CA . SER A 1 91 ? -3.941 10.897 2.332 1.00 97.06 91 SER A CA 1
ATOM 682 C C . SER A 1 91 ? -3.313 10.283 1.074 1.00 97.06 91 SER A C 1
ATOM 684 O O . SER A 1 91 ? -3.691 10.617 -0.049 1.00 97.06 91 SER A O 1
ATOM 686 N N . THR A 1 92 ? -2.392 9.330 1.242 1.00 96.62 92 THR A N 1
ATOM 687 C CA . THR A 1 92 ? -1.722 8.655 0.117 1.00 96.62 92 THR A CA 1
ATOM 688 C C . THR A 1 92 ? -2.717 8.029 -0.867 1.00 96.62 92 THR A C 1
ATOM 690 O O . THR A 1 92 ? -2.551 8.154 -2.076 1.00 96.62 92 THR A O 1
ATOM 693 N N . ILE A 1 93 ? -3.779 7.385 -0.368 1.00 95.69 93 ILE A N 1
ATOM 694 C CA . ILE A 1 93 ? -4.793 6.743 -1.219 1.00 95.69 93 ILE A CA 1
ATOM 695 C C . ILE A 1 93 ? -5.667 7.776 -1.939 1.00 95.69 93 ILE A C 1
ATOM 697 O O . ILE A 1 93 ? -6.051 7.539 -3.083 1.00 95.69 93 ILE A O 1
ATOM 701 N N . ASP A 1 94 ? -5.954 8.924 -1.320 1.00 96.62 94 ASP A N 1
ATOM 702 C CA . ASP A 1 94 ? -6.685 10.003 -1.997 1.00 96.62 94 ASP A CA 1
ATOM 703 C C . ASP A 1 94 ? -5.836 10.644 -3.100 1.00 96.62 94 ASP A C 1
ATOM 705 O O . ASP A 1 94 ? -6.354 10.901 -4.184 1.00 96.62 94 ASP A O 1
ATOM 709 N N . GLY A 1 95 ? -4.527 10.803 -2.880 1.00 95.94 95 GLY A N 1
ATOM 710 C CA . GLY A 1 95 ? -3.597 11.259 -3.918 1.00 95.94 95 GLY A CA 1
ATOM 711 C C . GLY A 1 95 ? -3.534 10.312 -5.115 1.00 95.94 95 GLY A C 1
ATOM 712 O O . GLY A 1 95 ? -3.597 10.758 -6.257 1.00 95.94 95 GLY A O 1
ATOM 713 N N . VAL A 1 96 ? -3.514 8.999 -4.872 1.00 95.19 96 VAL A N 1
ATOM 714 C CA . VAL A 1 96 ? -3.588 7.993 -5.947 1.00 95.19 96 VAL A CA 1
ATOM 715 C C . VAL A 1 96 ? -4.904 8.088 -6.710 1.00 95.19 96 VAL A C 1
ATOM 717 O O . VAL A 1 96 ? -4.902 7.985 -7.931 1.00 95.19 96 VAL A O 1
ATOM 720 N N . ARG A 1 97 ? -6.033 8.283 -6.019 1.00 94.44 97 ARG A N 1
ATOM 721 C CA . ARG A 1 97 ? -7.342 8.440 -6.675 1.00 94.44 97 ARG A CA 1
ATOM 722 C C . ARG A 1 97 ? -7.404 9.699 -7.529 1.00 94.44 97 ARG A C 1
ATOM 724 O O . ARG A 1 97 ? -7.930 9.638 -8.636 1.00 94.44 97 ARG A O 1
ATOM 731 N N . LEU A 1 98 ? -6.860 10.805 -7.024 1.00 94.50 98 LEU A N 1
ATOM 732 C CA . LEU A 1 98 ? -6.761 12.057 -7.763 1.00 94.50 98 LEU A CA 1
ATOM 733 C C . LEU A 1 98 ? -5.915 11.866 -9.028 1.00 94.50 98 LEU A C 1
ATOM 735 O O . LEU A 1 98 ? -6.399 12.144 -10.120 1.00 94.50 98 LEU A O 1
ATOM 739 N N . LEU A 1 99 ? -4.716 11.294 -8.903 1.00 92.56 99 LEU A N 1
ATOM 740 C CA . LEU A 1 99 ? -3.836 11.039 -10.046 1.00 92.56 99 LEU A CA 1
ATOM 741 C C . LEU A 1 99 ? -4.437 10.029 -11.036 1.00 92.56 99 LEU A C 1
ATOM 743 O O . LEU A 1 99 ? -4.365 10.220 -12.239 1.00 92.56 99 LEU A O 1
ATOM 747 N N . ALA A 1 100 ? -5.108 8.980 -10.560 1.00 91.25 100 ALA A N 1
ATOM 748 C CA . ALA A 1 100 ? -5.776 8.019 -11.438 1.00 91.25 100 ALA A CA 1
ATOM 749 C C . ALA A 1 100 ? -6.891 8.660 -12.278 1.00 91.25 100 ALA A C 1
ATOM 751 O O . ALA A 1 100 ? -7.184 8.167 -13.362 1.00 91.25 100 ALA A O 1
ATOM 752 N N . SER A 1 101 ? -7.507 9.746 -11.795 1.00 90.75 101 SER A N 1
ATOM 753 C CA . SER A 1 101 ? -8.539 10.468 -12.546 1.00 90.75 101 SER A CA 1
ATOM 754 C C . SER A 1 101 ? -7.987 11.333 -13.683 1.00 90.75 101 SER A C 1
ATOM 756 O O . SER A 1 101 ? -8.759 11.743 -14.546 1.00 90.75 101 SER A O 1
ATOM 758 N N . THR A 1 102 ? -6.673 11.587 -13.705 1.00 88.94 102 THR A N 1
ATOM 759 C CA . THR A 1 102 ? -6.006 12.331 -14.781 1.00 88.94 102 THR A CA 1
ATOM 760 C C . THR A 1 102 ? -5.407 11.418 -15.851 1.00 88.94 102 THR A C 1
ATOM 762 O O . THR A 1 102 ? -5.022 11.913 -16.907 1.00 88.94 102 THR A O 1
ATOM 765 N N . LEU A 1 103 ? -5.314 10.105 -15.598 1.00 83.44 103 LEU A N 1
ATOM 766 C CA . LEU A 1 103 ? -4.794 9.143 -16.571 1.00 83.44 103 LEU A CA 1
ATOM 767 C C . LEU A 1 103 ? -5.854 8.821 -17.639 1.00 83.44 103 LEU A C 1
ATOM 769 O O . LEU A 1 103 ? -7.044 8.712 -17.319 1.00 83.44 103 LEU A O 1
AT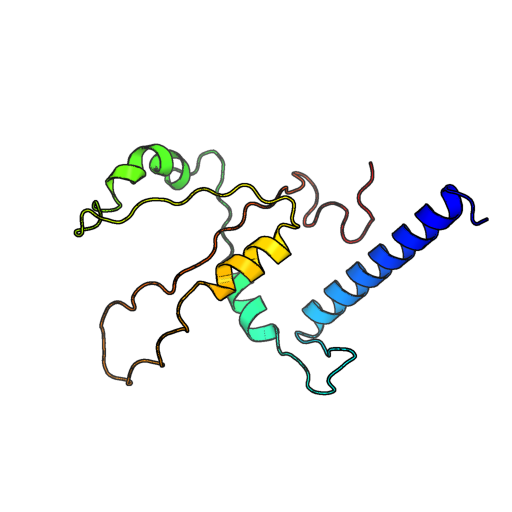OM 773 N N . PRO A 1 104 ? -5.449 8.621 -18.905 1.00 79.00 104 PRO A N 1
ATOM 774 C CA . PRO A 1 104 ? -6.357 8.181 -19.952 1.00 79.00 104 PRO A CA 1
ATOM 775 C C . PRO A 1 104 ? -6.947 6.794 -19.629 1.00 79.00 104 PRO A C 1
ATOM 777 O O . PRO A 1 104 ? -6.310 5.973 -18.958 1.00 79.00 104 PRO A O 1
ATOM 780 N N . PRO A 1 105 ? -8.168 6.493 -20.109 1.00 71.31 105 PRO A N 1
ATOM 781 C CA . PRO A 1 105 ? -8.764 5.177 -19.923 1.00 71.31 105 PRO A CA 1
ATOM 782 C C . PRO A 1 105 ? -7.891 4.092 -20.576 1.00 71.31 105 PRO A C 1
ATOM 784 O O . PRO A 1 105 ? -7.245 4.352 -21.595 1.00 71.31 105 PRO A O 1
ATOM 787 N N . PRO A 1 106 ? -7.875 2.864 -20.023 1.00 65.62 106 PRO A N 1
ATOM 788 C CA . PRO A 1 106 ? -7.075 1.784 -20.581 1.00 65.62 106 PRO A CA 1
ATOM 789 C C . PRO A 1 106 ? -7.487 1.511 -22.037 1.00 65.62 106 PRO A C 1
ATOM 791 O O . PRO A 1 106 ? -8.685 1.550 -22.345 1.00 65.62 106 PRO A O 1
ATOM 794 N N . PRO A 1 107 ? -6.523 1.220 -22.931 1.00 66.38 107 PRO A N 1
ATOM 795 C CA . PRO A 1 107 ? -6.839 0.909 -24.315 1.00 66.38 107 PRO A CA 1
ATOM 796 C C . PRO A 1 107 ? -7.743 -0.332 -24.392 1.00 66.38 107 PRO A C 1
ATOM 798 O O . PRO A 1 107 ? -7.659 -1.216 -23.528 1.00 66.38 107 PRO A O 1
ATOM 801 N N . PRO A 1 108 ? -8.614 -0.424 -25.414 1.00 69.69 108 PRO A N 1
ATOM 802 C CA . PRO A 1 108 ? -9.412 -1.621 -25.638 1.00 69.69 108 PRO A CA 1
ATOM 803 C C . PRO A 1 108 ? -8.495 -2.843 -25.825 1.00 69.69 108 PRO A C 1
ATOM 805 O O . PRO A 1 108 ? -7.366 -2.694 -26.303 1.00 69.69 108 PRO A O 1
ATOM 808 N N . PRO A 1 109 ? -8.955 -4.054 -25.455 1.00 63.91 109 PRO A N 1
ATOM 809 C CA . PRO A 1 109 ? -8.157 -5.262 -25.623 1.00 63.91 109 PRO A CA 1
ATOM 810 C C . PRO A 1 109 ? -7.735 -5.411 -27.094 1.00 63.91 109 PRO A C 1
ATOM 812 O O . PRO A 1 109 ? -8.571 -5.209 -27.982 1.00 63.91 109 PRO A O 1
ATOM 815 N N . PRO A 1 110 ? -6.458 -5.737 -27.373 1.00 62.25 110 PRO A N 1
ATOM 816 C CA . PRO A 1 110 ? -5.998 -5.873 -28.744 1.00 62.25 110 PRO A CA 1
ATOM 817 C C . PRO A 1 110 ? -6.733 -7.028 -29.441 1.00 62.25 110 PRO A C 1
ATOM 819 O O . PRO A 1 110 ? -7.076 -8.024 -28.793 1.00 62.25 110 PRO A O 1
ATOM 822 N N . PRO A 1 111 ? -6.962 -6.935 -30.764 1.00 69.31 111 PRO A N 1
ATOM 823 C CA . PRO A 1 111 ? -7.434 -8.074 -31.540 1.00 69.31 111 PRO A CA 1
ATOM 824 C C . PRO A 1 111 ? -6.434 -9.240 -31.417 1.00 69.31 111 PRO A C 1
ATOM 826 O O . PRO A 1 111 ? -5.236 -8.998 -31.237 1.00 69.31 111 PRO A O 1
ATOM 829 N N . PRO A 1 112 ? -6.886 -10.502 -31.551 1.00 65.56 112 PRO A N 1
ATOM 830 C CA . PRO A 1 112 ? -6.116 -11.714 -31.231 1.00 65.56 112 PRO A CA 1
ATOM 831 C C . PRO A 1 112 ? -4.851 -11.965 -32.084 1.00 65.56 112 PRO A C 1
ATOM 833 O O . PRO A 1 112 ? -4.295 -13.057 -32.041 1.00 65.56 112 PRO A O 1
ATOM 836 N N . SER A 1 113 ? -4.376 -10.995 -32.871 1.00 60.19 113 SER A N 1
ATOM 837 C CA . SER A 1 113 ? -3.301 -11.179 -33.857 1.00 60.19 113 SER A CA 1
ATOM 838 C C . SER A 1 113 ? -2.237 -10.074 -33.876 1.00 60.19 113 SER A C 1
ATOM 840 O O . SER A 1 113 ? -1.371 -10.101 -34.743 1.00 60.19 113 SER A O 1
ATOM 842 N N . ALA A 1 114 ? -2.259 -9.107 -32.953 1.00 53.34 114 ALA A N 1
ATOM 843 C CA . ALA A 1 114 ? -1.276 -8.020 -32.943 1.00 53.34 114 ALA A CA 1
ATOM 844 C C . ALA A 1 114 ? -0.185 -8.248 -31.883 1.00 53.34 114 ALA A C 1
ATOM 846 O O . ALA A 1 114 ? -0.337 -7.886 -30.718 1.00 53.34 114 ALA A O 1
ATOM 847 N N . SER A 1 115 ? 0.944 -8.816 -32.305 1.00 51.09 115 SER A N 1
ATOM 848 C CA . SER A 1 115 ? 2.219 -8.862 -31.577 1.00 51.09 115 SER A CA 1
ATOM 849 C C . SER A 1 115 ? 2.937 -7.503 -31.611 1.00 51.09 115 SER A C 1
ATOM 851 O O . SER A 1 115 ? 4.103 -7.400 -31.987 1.00 51.09 115 SER A O 1
ATOM 853 N N . SER A 1 116 ? 2.232 -6.444 -31.213 1.00 48.75 116 SER A N 1
ATOM 854 C CA . SER A 1 116 ? 2.824 -5.126 -30.978 1.00 48.75 116 SER A CA 1
ATOM 855 C C . SER A 1 116 ? 3.114 -4.956 -29.485 1.00 48.75 116 SER A C 1
ATOM 857 O O . SER A 1 116 ? 2.334 -5.443 -28.660 1.00 48.75 116 SER A O 1
ATOM 859 N N . PRO A 1 117 ? 4.206 -4.269 -29.103 1.00 44.88 117 PRO A N 1
ATOM 860 C CA . PRO A 1 117 ? 4.469 -3.964 -27.707 1.00 44.88 117 PRO A CA 1
ATOM 861 C C . PRO A 1 117 ? 3.320 -3.096 -27.198 1.00 44.88 117 PRO A C 1
ATOM 863 O O . PRO A 1 117 ? 3.119 -1.974 -27.658 1.00 44.88 117 PRO A O 1
ATOM 866 N N . ASN A 1 118 ? 2.522 -3.656 -26.291 1.00 47.09 118 ASN A N 1
ATOM 867 C CA . ASN A 1 118 ? 1.484 -2.926 -25.581 1.00 47.09 118 ASN A CA 1
ATOM 868 C C . ASN A 1 118 ? 2.166 -1.703 -24.940 1.00 47.09 118 ASN A C 1
ATOM 870 O O . ASN A 1 118 ? 3.122 -1.923 -24.184 1.00 47.09 118 ASN A O 1
ATOM 874 N N . PRO A 1 119 ? 1.769 -0.448 -25.237 1.00 46.53 119 PRO A N 1
ATOM 875 C CA . PRO A 1 119 ? 2.279 0.687 -24.481 1.00 46.53 119 PRO A CA 1
ATOM 876 C C . PRO A 1 119 ? 1.989 0.367 -23.019 1.00 46.53 119 PRO A C 1
ATOM 878 O O . PRO A 1 119 ? 0.850 0.053 -22.669 1.00 46.53 119 PRO A O 1
ATOM 881 N N . ALA A 1 120 ? 3.041 0.286 -22.203 1.00 55.09 120 ALA A N 1
ATOM 882 C CA . ALA A 1 120 ? 2.912 -0.106 -20.812 1.00 55.09 120 ALA A CA 1
ATOM 883 C C . ALA A 1 120 ? 1.842 0.791 -20.190 1.00 55.09 120 ALA A C 1
ATOM 885 O O . ALA A 1 120 ? 2.048 1.997 -20.106 1.00 55.09 120 ALA A O 1
ATOM 886 N N . ALA A 1 121 ? 0.685 0.210 -19.847 1.00 61.53 121 ALA A N 1
ATOM 887 C CA . ALA A 1 121 ? -0.411 0.959 -19.249 1.00 61.53 121 ALA A CA 1
ATOM 888 C C . ALA A 1 121 ? 0.166 1.823 -18.128 1.00 61.53 121 ALA A C 1
ATOM 890 O O . ALA A 1 121 ? 0.943 1.305 -17.321 1.00 61.53 121 ALA A O 1
ATOM 891 N N . GLU A 1 122 ? -0.148 3.116 -18.121 1.00 72.75 122 GLU A N 1
ATOM 892 C CA . GLU A 1 122 ? 0.418 4.047 -17.150 1.00 72.75 122 GLU A CA 1
ATOM 893 C C . GLU A 1 122 ? 0.125 3.535 -15.736 1.00 72.75 122 GLU A C 1
ATOM 895 O O . GLU A 1 122 ? -1.022 3.276 -15.358 1.00 72.75 122 GLU A O 1
ATOM 900 N N . LYS A 1 123 ? 1.190 3.297 -14.965 1.00 83.56 123 LYS A N 1
ATOM 901 C CA . LYS A 1 123 ? 1.101 2.785 -13.597 1.00 83.56 123 LYS A CA 1
ATOM 902 C C . LYS A 1 123 ? 1.468 3.887 -12.627 1.00 83.56 123 LYS A C 1
ATOM 904 O O . LYS A 1 123 ? 2.474 4.566 -12.795 1.00 83.56 123 LYS A O 1
ATOM 909 N N . ILE A 1 124 ? 0.690 3.985 -11.556 1.00 90.94 124 ILE A N 1
ATOM 910 C CA . ILE A 1 124 ? 0.989 4.869 -10.434 1.00 90.94 124 ILE A CA 1
ATOM 911 C C . ILE A 1 124 ? 1.862 4.107 -9.438 1.00 90.94 124 ILE A C 1
ATOM 913 O O . ILE A 1 124 ? 1.443 3.090 -8.882 1.00 90.94 124 ILE A O 1
ATOM 917 N N . GLY A 1 125 ? 3.077 4.606 -9.214 1.00 93.06 125 GLY A N 1
ATOM 918 C CA . GLY A 1 125 ? 3.952 4.153 -8.135 1.00 93.06 125 GLY A CA 1
ATOM 919 C C . GLY A 1 125 ? 3.599 4.844 -6.820 1.00 93.06 125 GLY A C 1
ATOM 920 O O . GLY A 1 125 ? 3.338 6.044 -6.796 1.00 93.06 125 GLY A O 1
ATOM 921 N N . VAL A 1 126 ? 3.595 4.094 -5.717 1.00 95.81 126 VAL A N 1
ATOM 922 C CA . VAL A 1 126 ? 3.279 4.621 -4.382 1.00 95.81 126 VAL A CA 1
ATOM 923 C C . VAL A 1 126 ? 4.342 4.170 -3.396 1.00 95.81 126 VAL A C 1
ATOM 925 O O . VAL A 1 126 ? 4.606 2.975 -3.265 1.00 95.81 126 VAL A O 1
ATOM 928 N N . LEU A 1 127 ? 4.920 5.122 -2.666 1.00 96.00 127 LEU A N 1
ATOM 929 C CA . LEU A 1 127 ? 5.822 4.820 -1.564 1.00 96.00 127 LEU A CA 1
ATOM 930 C C . LEU A 1 127 ? 5.016 4.483 -0.305 1.00 96.00 127 LEU A C 1
ATOM 932 O O . LEU A 1 127 ? 4.228 5.294 0.180 1.00 96.00 127 LEU A O 1
ATOM 936 N N . ASN A 1 128 ? 5.238 3.290 0.241 1.00 94.69 128 ASN A N 1
ATOM 937 C CA . ASN A 1 128 ? 4.681 2.877 1.524 1.00 94.69 128 ASN A CA 1
ATOM 938 C C . ASN A 1 128 ? 5.675 3.167 2.659 1.00 94.69 128 ASN A C 1
ATOM 940 O O . ASN A 1 128 ? 6.828 2.741 2.597 1.00 94.69 128 ASN A O 1
ATOM 944 N N . PHE A 1 129 ? 5.219 3.810 3.735 1.00 93.69 129 PHE A N 1
ATOM 945 C CA . PHE A 1 129 ? 5.991 3.961 4.974 1.00 93.69 129 PHE A CA 1
ATOM 946 C C . PHE A 1 129 ? 5.907 2.675 5.807 1.00 93.69 129 PHE A C 1
ATOM 948 O O . PHE A 1 129 ? 5.194 2.586 6.809 1.00 93.69 129 PHE A O 1
ATOM 955 N N . ALA A 1 130 ? 6.598 1.642 5.325 1.00 90.06 130 ALA A N 1
ATOM 956 C CA . ALA A 1 130 ? 6.512 0.285 5.843 1.00 90.06 130 ALA A CA 1
ATOM 957 C C . ALA A 1 130 ? 7.192 0.114 7.213 1.00 90.06 130 ALA A C 1
ATOM 959 O O . ALA A 1 130 ? 8.190 0.755 7.536 1.00 90.06 130 ALA A O 1
ATOM 960 N N . SER A 1 131 ? 6.672 -0.824 8.007 1.00 91.69 131 SER A N 1
ATOM 961 C CA . SER A 1 131 ? 7.386 -1.333 9.178 1.00 91.69 131 SER A CA 1
ATOM 962 C C . SER A 1 131 ? 8.442 -2.342 8.733 1.00 91.69 131 SER A C 1
ATOM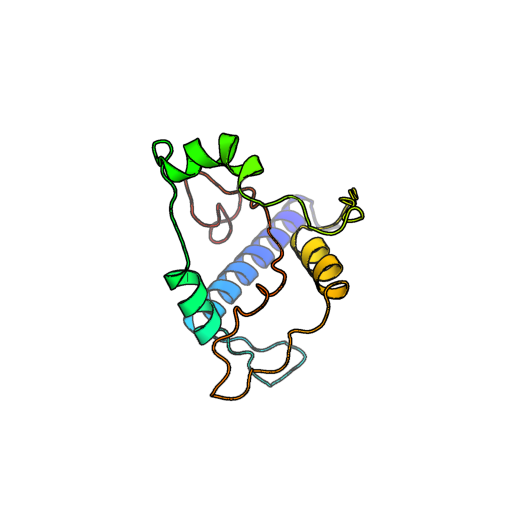 964 O O . SER A 1 131 ? 8.136 -3.254 7.972 1.00 91.69 131 SER A O 1
ATOM 966 N N . ALA A 1 132 ? 9.661 -2.215 9.260 1.00 90.56 132 ALA A N 1
ATOM 967 C CA . ALA A 1 132 ? 10.759 -3.136 8.964 1.00 90.56 132 ALA A CA 1
ATOM 968 C C . ALA A 1 132 ? 10.557 -4.548 9.544 1.00 90.56 132 ALA A C 1
ATOM 970 O O . ALA A 1 132 ? 11.206 -5.490 9.108 1.00 90.56 132 ALA A O 1
ATOM 971 N N . THR A 1 133 ? 9.690 -4.700 10.550 1.00 89.56 133 THR A N 1
ATOM 972 C CA . THR A 1 133 ? 9.588 -5.939 11.339 1.00 89.56 133 THR A CA 1
ATOM 973 C C . THR A 1 133 ? 8.234 -6.623 11.251 1.00 89.56 133 THR A C 1
ATOM 975 O O . THR A 1 133 ? 8.129 -7.795 11.607 1.00 89.56 133 THR A O 1
ATOM 978 N N . LYS A 1 134 ? 7.183 -5.917 10.821 1.00 87.50 134 LYS A N 1
ATOM 979 C CA . LYS A 1 134 ? 5.822 -6.462 10.772 1.00 87.50 134 LYS A CA 1
ATOM 980 C C . LYS A 1 134 ? 5.150 -6.114 9.444 1.00 87.50 134 LYS A C 1
ATOM 982 O O . LYS A 1 134 ? 4.990 -4.923 9.163 1.00 87.50 134 LYS A O 1
ATOM 987 N N . PRO A 1 135 ? 4.699 -7.097 8.645 1.00 86.12 135 PRO A N 1
ATOM 988 C CA . PRO A 1 135 ? 3.919 -6.812 7.444 1.00 86.12 135 PRO A CA 1
ATOM 989 C C . PRO A 1 135 ? 2.623 -6.086 7.831 1.00 86.12 135 PRO A C 1
ATOM 991 O O . PRO A 1 135 ? 1.953 -6.451 8.795 1.00 86.12 135 PRO A O 1
ATOM 994 N N . GLY A 1 136 ? 2.315 -4.987 7.138 1.00 84.19 136 GLY A N 1
ATOM 995 C CA . GLY A 1 136 ? 1.204 -4.099 7.509 1.00 84.19 136 GLY A CA 1
ATOM 996 C C . GLY A 1 136 ? 1.404 -3.346 8.836 1.00 84.19 136 GLY A C 1
ATOM 997 O O . GLY A 1 136 ? 0.496 -2.658 9.303 1.00 84.19 136 GLY A O 1
ATOM 998 N N . GLY A 1 137 ? 2.578 -3.454 9.465 1.00 86.06 137 GLY A N 1
ATOM 999 C CA . GLY A 1 137 ? 2.907 -2.808 10.729 1.00 86.06 137 GLY A CA 1
ATOM 1000 C C . GLY A 1 137 ? 1.948 -3.200 11.850 1.00 86.06 137 GLY A C 1
ATOM 1001 O O . GLY A 1 137 ? 1.869 -4.352 12.266 1.00 86.06 137 GLY A O 1
ATOM 1002 N N . GLY A 1 138 ? 1.226 -2.208 12.366 1.00 82.69 138 GLY A N 1
ATOM 1003 C CA . GLY A 1 138 ? 0.200 -2.392 13.386 1.00 82.69 138 GLY A CA 1
ATOM 1004 C C . GLY A 1 138 ? -1.218 -2.471 12.827 1.00 82.69 138 GLY A C 1
ATOM 1005 O O . GLY A 1 138 ? -2.154 -2.190 13.561 1.00 82.69 138 GLY A O 1
ATOM 1006 N N . PHE A 1 139 ? -1.417 -2.780 11.547 1.00 83.75 139 PHE A N 1
ATOM 1007 C CA . PHE A 1 139 ? -2.758 -2.793 10.957 1.00 83.75 139 PHE A CA 1
ATOM 1008 C C . PHE A 1 139 ? -3.713 -3.749 11.696 1.00 83.75 139 PHE A C 1
ATOM 1010 O O . PHE A 1 139 ? -4.769 -3.317 12.152 1.00 83.75 139 PHE A O 1
ATOM 1017 N N . GLY A 1 140 ? -3.302 -5.003 11.921 1.00 64.56 140 GLY A N 1
ATOM 1018 C CA . GLY A 1 140 ? -4.114 -5.999 12.639 1.00 64.56 140 GLY A CA 1
ATOM 1019 C C . GLY A 1 140 ? -4.061 -5.893 14.171 1.00 64.56 140 GLY A C 1
ATOM 1020 O O . GLY A 1 140 ? -5.042 -6.172 14.853 1.00 64.56 140 GLY A O 1
ATOM 1021 N N . SER A 1 141 ? -2.930 -5.453 14.736 1.00 62.31 141 SER A N 1
ATOM 1022 C CA . SER A 1 141 ? -2.698 -5.418 16.194 1.00 62.31 141 SER A CA 1
ATOM 1023 C C . SER A 1 141 ? -2.695 -4.012 16.808 1.00 62.31 141 SER A C 1
ATOM 1025 O O . SER A 1 141 ? -2.349 -3.856 17.978 1.00 62.31 141 SER A O 1
ATOM 1027 N N . GLN A 1 142 ? -3.085 -3.000 16.030 1.00 57.59 142 GLN A N 1
ATOM 1028 C CA . GLN A 1 142 ? -2.933 -1.560 16.279 1.00 57.59 142 GLN A CA 1
ATOM 1029 C C . GLN A 1 142 ? -1.485 -1.049 16.168 1.00 57.59 142 GLN A C 1
ATOM 1031 O O . GLN A 1 142 ? -0.539 -1.640 16.692 1.00 57.59 142 GLN A O 1
ATOM 1036 N N . ALA A 1 143 ? -1.311 0.090 15.489 1.00 55.03 143 ALA A N 1
ATOM 1037 C CA . ALA A 1 143 ? -0.067 0.851 15.494 1.00 55.03 143 ALA A CA 1
ATOM 1038 C C . ALA A 1 143 ? 0.090 1.496 16.877 1.00 55.03 143 ALA A C 1
ATOM 1040 O O . ALA A 1 143 ? -0.699 2.363 17.257 1.00 55.03 143 ALA A O 1
ATOM 1041 N N . ARG A 1 144 ? 1.074 1.039 17.656 1.00 48.69 144 ARG A N 1
ATOM 1042 C CA . ARG A 1 144 ? 1.469 1.720 18.891 1.00 48.69 144 ARG A CA 1
ATOM 1043 C C . ARG A 1 144 ? 2.264 2.965 18.497 1.00 48.69 144 ARG A C 1
ATOM 1045 O O . ARG A 1 144 ? 3.249 2.840 17.776 1.00 48.69 144 ARG A O 1
ATOM 1052 N N . LYS A 1 145 ? 1.794 4.136 18.921 1.00 43.97 145 LYS A N 1
ATOM 1053 C CA . LYS A 1 145 ? 2.665 5.293 19.137 1.00 43.97 145 LYS A CA 1
ATOM 1054 C C . LYS A 1 145 ? 3.139 5.246 20.577 1.00 43.97 145 LYS A C 1
ATOM 1056 O O . LYS A 1 145 ? 2.305 4.851 21.425 1.00 43.97 145 LYS A O 1
#

Foldseek 3Di:
DDDPVRVVVVVQVVLLVVLVVVVVCVVVQWDDDPVDPDIDGRNVVSVVCVVVDDDADPPRPVVVCVVVCVVVPPDPPDPDDDDDDDDDPDDQVVVVVVVVVVADDQDDDDDPPDPDPRPPRDDDDGDDPDDPPDGVACSNPHHDD

Secondary structure (DSSP, 8-state):
---HHHHHHHHHHHHHHHHHHHHHHHHTTEEEETTEEEEEE-HHHHHHHHHH-----TT-HHHHHHTTGGGTS---SSTT-PPP-----S-HHHHHHHHHTTSPPPPPPPPTT------------------SSSTTTTTTT----

Radius of gyration: 20.98 Å; chains: 1; bounding box: 49×34×62 Å

pLDDT: mean 81.33, std 15.84, range [43.97, 97.56]

InterPro domains:
  IPR019261 Microbial-type PARG, catalytic domain [PF10021] (19-143)
  IPR043472 Macro domain-like [G3DSA:3.40.220.10] (12-145)

Organism: NCBI:txid1759441